Protein AF-A0AAV4GQE8-F1 (afdb_monomer)

Structure (mmCIF, N/CA/C/O backbone):
data_AF-A0AAV4GQE8-F1
#
_entry.id   AF-A0AAV4GQE8-F1
#
loop_
_atom_site.group_PDB
_atom_site.id
_atom_site.type_symbol
_atom_site.label_atom_id
_atom_site.label_alt_id
_atom_site.label_comp_id
_atom_site.label_asym_id
_atom_site.label_entity_id
_atom_site.label_seq_id
_atom_site.pdbx_PDB_ins_code
_atom_site.Cartn_x
_atom_site.Cartn_y
_atom_site.Cartn_z
_atom_site.occupancy
_atom_site.B_iso_or_equiv
_atom_site.auth_seq_id
_atom_site.auth_comp_id
_atom_site.auth_asym_id
_atom_site.auth_atom_id
_atom_site.pdbx_PDB_model_num
ATOM 1 N N . MET A 1 1 ? 14.288 19.295 -1.604 1.00 47.16 1 MET A N 1
ATOM 2 C CA . MET A 1 1 ? 15.468 18.749 -2.310 1.00 47.16 1 MET A CA 1
ATOM 3 C C . MET A 1 1 ? 15.728 17.286 -1.922 1.00 47.16 1 MET A C 1
ATOM 5 O O . MET A 1 1 ? 15.965 16.492 -2.812 1.00 47.16 1 MET A O 1
ATOM 9 N N . GLU A 1 2 ? 15.527 16.888 -0.658 1.00 53.16 2 GLU A N 1
ATOM 10 C CA . GLU A 1 2 ? 15.867 15.548 -0.114 1.00 53.16 2 GLU A CA 1
ATOM 11 C C . GLU A 1 2 ? 15.166 14.315 -0.734 1.00 53.16 2 GLU A C 1
ATOM 13 O O . GLU A 1 2 ? 15.747 13.235 -0.787 1.00 53.16 2 GLU A O 1
ATOM 18 N N . ILE A 1 3 ? 13.929 14.429 -1.234 1.00 54.19 3 ILE A N 1
ATOM 19 C CA . ILE A 1 3 ? 13.149 13.255 -1.698 1.00 54.19 3 ILE A CA 1
ATOM 20 C C . ILE A 1 3 ? 13.718 12.652 -3.000 1.00 54.19 3 ILE A C 1
ATOM 22 O O . ILE A 1 3 ? 13.512 11.471 -3.295 1.00 54.19 3 ILE A O 1
ATOM 26 N N . SER A 1 4 ? 14.419 13.459 -3.803 1.00 58.56 4 SER A N 1
ATOM 27 C CA . SER A 1 4 ? 15.038 13.002 -5.054 1.00 58.56 4 SER A CA 1
ATOM 28 C C . SER A 1 4 ? 16.247 12.099 -4.785 1.00 58.56 4 SER A C 1
ATOM 30 O O . SER A 1 4 ? 16.435 11.092 -5.469 1.00 58.56 4 SER A O 1
ATOM 32 N N . ASP A 1 5 ? 17.013 12.414 -3.743 1.00 67.19 5 ASP A N 1
ATOM 33 C CA . ASP A 1 5 ? 18.246 11.705 -3.390 1.00 67.19 5 ASP A CA 1
ATOM 34 C C . ASP A 1 5 ? 17.953 10.350 -2.737 1.00 67.19 5 ASP A C 1
ATOM 36 O O . ASP A 1 5 ? 18.642 9.360 -2.978 1.00 67.19 5 ASP A O 1
ATOM 40 N N . GLU A 1 6 ? 16.864 10.255 -1.971 1.00 72.00 6 GLU A N 1
ATOM 41 C CA . GLU A 1 6 ? 16.432 8.983 -1.389 1.00 72.00 6 GLU A CA 1
ATOM 42 C C . GLU A 1 6 ? 15.987 7.986 -2.471 1.00 72.00 6 GLU A C 1
ATOM 44 O O . GLU A 1 6 ? 16.359 6.811 -2.444 1.00 72.00 6 GLU A O 1
ATOM 49 N N . LYS A 1 7 ? 15.229 8.446 -3.475 1.00 72.12 7 LYS A N 1
ATOM 50 C CA . LYS A 1 7 ? 14.769 7.578 -4.570 1.00 72.12 7 LYS A CA 1
ATOM 51 C C . LYS A 1 7 ? 15.927 7.068 -5.415 1.00 72.12 7 LYS A C 1
ATOM 53 O O . LYS A 1 7 ? 15.969 5.878 -5.718 1.00 72.12 7 LYS A O 1
ATOM 58 N N . THR A 1 8 ? 16.859 7.941 -5.784 1.00 78.88 8 THR A N 1
ATOM 59 C CA . THR A 1 8 ? 18.028 7.545 -6.580 1.00 78.88 8 THR A CA 1
ATOM 60 C C . THR A 1 8 ? 18.887 6.536 -5.822 1.00 78.88 8 THR A C 1
ATOM 62 O O . THR A 1 8 ? 19.260 5.517 -6.399 1.00 78.88 8 THR A O 1
ATOM 65 N N . LYS A 1 9 ? 19.075 6.727 -4.510 1.00 84.38 9 LYS A N 1
ATOM 66 C CA . LYS A 1 9 ? 19.785 5.783 -3.635 1.00 84.38 9 LYS A CA 1
ATOM 67 C C . LYS A 1 9 ? 19.124 4.403 -3.557 1.00 84.38 9 LYS A C 1
ATOM 69 O O . LYS A 1 9 ? 19.809 3.383 -3.548 1.00 84.38 9 LYS A O 1
ATOM 74 N N . ILE A 1 10 ? 17.793 4.337 -3.514 1.00 83.44 10 ILE A N 1
ATOM 75 C CA . ILE A 1 10 ? 17.082 3.049 -3.503 1.00 83.44 10 ILE A CA 1
ATOM 76 C C . ILE A 1 10 ? 17.259 2.317 -4.844 1.00 83.44 10 ILE A C 1
ATOM 78 O O . ILE A 1 10 ? 17.486 1.103 -4.848 1.00 83.44 10 ILE A O 1
ATOM 82 N N . VAL A 1 11 ? 17.185 3.031 -5.978 1.00 85.88 11 VAL A N 1
ATOM 83 C CA . VAL A 1 11 ? 17.396 2.430 -7.309 1.00 85.88 11 VAL A CA 1
ATOM 84 C C . VAL A 1 11 ? 18.819 1.890 -7.444 1.00 85.88 11 VAL A C 1
ATOM 86 O O . VAL A 1 11 ? 18.992 0.757 -7.890 1.00 85.88 11 VAL A O 1
ATOM 89 N N . THR A 1 12 ? 19.835 2.661 -7.046 1.00 86.06 12 THR A N 1
ATOM 90 C CA . THR A 1 12 ? 21.239 2.242 -7.172 1.00 86.06 12 THR A CA 1
ATOM 91 C C . THR A 1 12 ? 21.549 1.029 -6.302 1.00 86.06 12 THR A C 1
ATOM 93 O O . THR A 1 12 ? 22.112 0.059 -6.807 1.00 86.06 12 THR A O 1
ATOM 96 N N . ASN A 1 13 ? 21.097 1.020 -5.045 1.00 87.06 13 ASN A N 1
ATOM 97 C CA . ASN A 1 13 ? 21.258 -0.130 -4.151 1.00 87.06 13 ASN A CA 1
ATOM 98 C C . ASN A 1 13 ? 20.586 -1.392 -4.711 1.00 87.06 13 ASN A C 1
ATOM 100 O O . ASN A 1 13 ? 21.156 -2.482 -4.666 1.00 87.06 13 ASN A O 1
ATOM 104 N N . SER A 1 14 ? 19.383 -1.245 -5.271 1.00 84.62 14 SER A N 1
ATOM 105 C CA . SER A 1 14 ? 18.658 -2.366 -5.878 1.00 84.62 14 SER A CA 1
ATOM 106 C C . SER A 1 14 ? 19.386 -2.894 -7.115 1.00 84.62 14 SER A C 1
ATOM 108 O O . SER A 1 14 ? 19.504 -4.106 -7.286 1.00 84.62 14 SER A O 1
ATOM 110 N N . LYS A 1 15 ? 19.916 -2.000 -7.963 1.00 87.19 15 LYS A N 1
ATOM 111 C CA . LYS A 1 15 ? 20.684 -2.377 -9.156 1.00 87.19 15 LYS A CA 1
ATOM 112 C C . LYS A 1 15 ? 21.965 -3.122 -8.785 1.00 87.19 15 LYS A C 1
ATOM 114 O O . LYS A 1 15 ? 22.280 -4.116 -9.429 1.00 87.19 15 LYS A O 1
ATOM 119 N N . GLU A 1 16 ? 22.667 -2.685 -7.743 1.00 88.38 16 GLU A N 1
ATOM 120 C CA . GLU A 1 16 ? 23.876 -3.363 -7.270 1.00 88.38 16 GLU A CA 1
ATOM 121 C C . GLU A 1 16 ? 23.564 -4.758 -6.716 1.00 88.38 16 GLU A C 1
ATOM 123 O O . GLU A 1 16 ? 24.191 -5.735 -7.110 1.00 88.38 16 GLU A O 1
ATOM 128 N N . SER A 1 17 ? 22.520 -4.882 -5.892 1.00 89.50 17 SER A N 1
ATOM 129 C CA . SER A 1 17 ? 22.080 -6.179 -5.368 1.00 89.50 17 SER A CA 1
ATOM 130 C C . SER A 1 17 ? 21.651 -7.147 -6.478 1.00 89.50 17 SER A C 1
ATOM 132 O O . SER A 1 17 ? 21.956 -8.334 -6.413 1.00 89.50 17 SER A O 1
ATOM 134 N N . SER A 1 18 ? 20.997 -6.638 -7.523 1.00 86.94 18 SER A N 1
ATOM 135 C CA . SER A 1 18 ? 20.532 -7.415 -8.675 1.00 86.94 18 SER A CA 1
ATOM 136 C C . SER A 1 18 ? 21.670 -8.087 -9.455 1.00 86.94 18 SER A C 1
ATOM 138 O O . SER A 1 18 ? 21.501 -9.207 -9.943 1.00 86.94 18 SER A O 1
ATOM 140 N N . LYS A 1 19 ? 22.852 -7.457 -9.528 1.00 90.00 19 LYS A N 1
ATOM 141 C CA . LYS A 1 19 ? 24.026 -8.024 -10.217 1.00 90.00 19 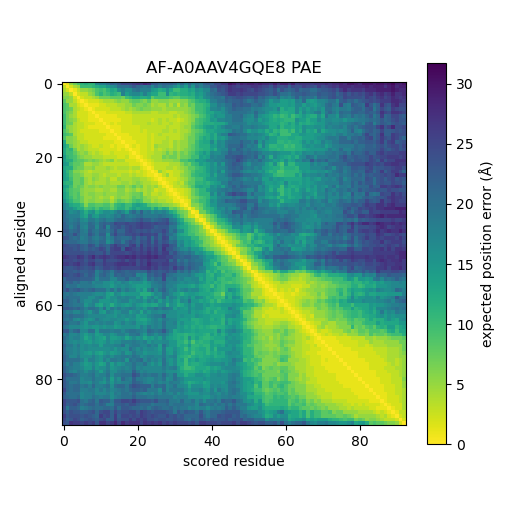LYS A CA 1
ATOM 142 C C . LYS A 1 19 ? 24.477 -9.347 -9.604 1.00 90.00 19 LYS A C 1
ATOM 144 O O . LYS A 1 19 ? 24.860 -10.248 -10.345 1.00 90.00 19 LYS A O 1
ATOM 149 N N . ASN A 1 20 ? 24.347 -9.499 -8.283 1.00 92.56 20 ASN A N 1
ATOM 150 C CA . ASN A 1 20 ? 24.673 -10.746 -7.579 1.00 92.56 20 ASN A CA 1
ATOM 151 C C . ASN A 1 20 ? 23.808 -11.928 -8.039 1.00 92.56 20 ASN A C 1
ATOM 153 O O . ASN A 1 20 ? 24.177 -13.080 -7.839 1.00 92.56 20 ASN A O 1
ATOM 157 N N . PHE A 1 21 ? 22.668 -11.640 -8.667 1.00 91.25 21 PHE A N 1
ATOM 158 C CA . PHE A 1 21 ? 21.732 -12.625 -9.193 1.00 91.25 21 PHE A CA 1
ATOM 159 C C . PHE A 1 21 ? 21.718 -12.672 -10.727 1.00 91.25 21 PHE A C 1
ATOM 161 O O . PHE A 1 21 ? 20.794 -13.241 -11.301 1.00 91.25 21 PHE A O 1
ATOM 168 N N . CYS A 1 22 ? 22.709 -12.071 -11.402 1.00 86.88 22 CYS A N 1
ATOM 169 C CA . CYS A 1 22 ? 22.763 -11.978 -12.868 1.00 86.88 22 CYS A CA 1
ATOM 170 C C . CYS A 1 22 ? 21.507 -11.314 -13.479 1.00 86.88 22 CYS A C 1
ATOM 172 O O . CYS A 1 22 ? 21.073 -11.641 -14.580 1.00 86.88 22 CYS A O 1
ATOM 174 N N . MET A 1 23 ? 20.898 -10.380 -12.745 1.00 88.69 23 MET A N 1
ATOM 175 C CA . MET A 1 23 ? 19.727 -9.626 -13.184 1.00 88.69 23 MET A CA 1
ATOM 176 C C . MET A 1 23 ? 20.101 -8.161 -13.414 1.00 88.69 23 MET A C 1
ATOM 178 O O . MET A 1 23 ? 20.882 -7.586 -12.648 1.00 88.69 23 MET A O 1
ATOM 182 N N . GLU A 1 24 ? 19.482 -7.520 -14.406 1.00 86.69 24 GLU A N 1
ATOM 183 C CA . GLU A 1 24 ? 19.679 -6.098 -14.685 1.00 86.69 24 GLU A CA 1
ATOM 184 C C . GLU A 1 24 ? 18.406 -5.277 -14.444 1.00 86.69 24 GLU A C 1
ATOM 186 O O . GLU 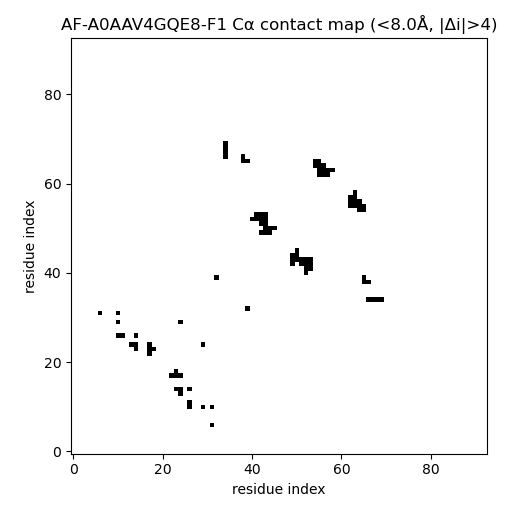A 1 24 ? 17.324 -5.593 -14.937 1.00 86.69 24 GLU A O 1
ATOM 191 N N . ILE A 1 25 ? 18.553 -4.180 -13.696 1.00 85.06 25 ILE A N 1
ATOM 192 C CA . ILE A 1 25 ? 17.488 -3.206 -13.451 1.00 85.06 25 ILE A CA 1
ATOM 193 C C . ILE A 1 25 ? 17.744 -1.961 -14.304 1.00 85.06 25 ILE A C 1
ATOM 195 O O . ILE A 1 25 ? 18.758 -1.268 -14.151 1.00 85.06 25 ILE A O 1
ATOM 199 N N . SER A 1 26 ? 16.785 -1.643 -15.175 1.00 83.38 26 SER A N 1
ATOM 200 C CA . SER A 1 26 ? 16.753 -0.371 -15.898 1.00 83.38 26 SER A CA 1
ATOM 201 C C . SER A 1 26 ? 16.273 0.739 -14.962 1.00 83.38 26 SER A C 1
ATOM 203 O O . SER A 1 26 ? 15.103 0.786 -14.571 1.00 83.38 26 SER A O 1
ATOM 205 N N . ALA A 1 27 ? 17.184 1.639 -14.591 1.00 79.12 27 ALA A N 1
ATOM 206 C CA . ALA A 1 27 ? 16.880 2.771 -13.717 1.00 79.12 27 ALA A CA 1
ATOM 207 C C . ALA A 1 27 ? 15.842 3.719 -14.345 1.00 79.12 27 ALA A C 1
ATOM 209 O O . ALA A 1 27 ? 14.977 4.230 -13.641 1.00 79.12 27 ALA A O 1
ATOM 210 N N . GLU A 1 28 ? 15.883 3.883 -15.668 1.00 76.19 28 GLU A N 1
ATOM 211 C CA . GLU A 1 28 ? 14.989 4.752 -16.446 1.00 76.19 28 GLU A CA 1
ATOM 212 C C . GLU A 1 28 ? 13.526 4.296 -16.376 1.00 76.19 28 GLU A C 1
ATOM 214 O O . GLU A 1 28 ? 12.610 5.111 -16.270 1.00 76.19 28 GLU A O 1
ATOM 219 N N . ASN A 1 29 ? 13.308 2.980 -16.358 1.00 74.19 29 ASN A N 1
ATOM 220 C CA . ASN A 1 29 ? 11.975 2.381 -16.318 1.00 74.19 29 ASN A CA 1
ATOM 221 C C . ASN A 1 29 ? 11.494 2.070 -14.890 1.00 74.19 29 ASN A C 1
ATOM 223 O O . ASN A 1 29 ? 10.337 1.690 -14.684 1.00 74.19 29 ASN A O 1
ATOM 227 N N . THR A 1 30 ? 12.354 2.240 -13.882 1.00 77.88 30 THR A N 1
ATOM 228 C CA . THR A 1 30 ? 12.041 1.899 -12.490 1.00 77.88 30 THR A CA 1
ATOM 229 C C . THR A 1 30 ? 11.265 3.026 -11.813 1.00 77.88 30 THR A C 1
ATOM 231 O O . THR A 1 30 ? 11.791 4.097 -11.519 1.00 77.88 30 THR A O 1
ATOM 234 N N . ASN A 1 31 ? 9.988 2.779 -11.505 1.00 76.62 31 ASN A N 1
ATOM 235 C CA . ASN A 1 31 ? 9.151 3.734 -10.780 1.00 76.62 31 ASN A CA 1
ATOM 236 C C . ASN A 1 31 ? 9.057 3.376 -9.291 1.00 76.62 31 ASN A C 1
ATOM 238 O O . ASN A 1 31 ? 8.305 2.479 -8.905 1.00 76.62 31 ASN A O 1
ATOM 242 N N . ILE A 1 32 ? 9.779 4.113 -8.445 1.00 71.75 32 ILE A N 1
ATOM 243 C CA . ILE A 1 32 ? 9.674 3.958 -6.992 1.00 71.75 32 ILE A CA 1
ATOM 244 C C . ILE A 1 32 ? 8.449 4.713 -6.472 1.00 71.75 32 ILE A C 1
ATOM 246 O O . ILE A 1 32 ? 8.402 5.949 -6.450 1.00 71.75 32 ILE A O 1
ATOM 250 N N . LYS A 1 33 ? 7.478 3.948 -5.968 1.00 69.81 33 LYS A N 1
ATOM 251 C CA . LYS A 1 33 ? 6.344 4.459 -5.193 1.00 69.81 33 LYS A CA 1
ATOM 252 C C . LYS A 1 33 ? 6.622 4.277 -3.705 1.00 69.81 33 LYS A C 1
ATOM 254 O O . LYS A 1 33 ? 6.241 3.274 -3.112 1.00 69.81 33 LYS A O 1
ATOM 259 N N . THR A 1 34 ? 7.287 5.257 -3.100 1.00 61.88 34 THR A N 1
ATOM 260 C CA . THR A 1 34 ? 7.328 5.379 -1.640 1.00 61.88 34 THR A CA 1
ATOM 261 C C . THR A 1 34 ? 5.999 5.921 -1.125 1.00 61.88 34 THR A C 1
ATOM 263 O O . THR A 1 34 ? 5.259 6.597 -1.843 1.00 61.88 34 THR A O 1
ATOM 266 N N . ASN A 1 35 ? 5.696 5.652 0.145 1.00 55.47 35 ASN A N 1
ATOM 267 C CA . ASN A 1 35 ? 4.504 6.149 0.829 1.00 55.47 35 ASN A CA 1
ATOM 268 C C . ASN A 1 35 ? 4.650 7.643 1.202 1.00 55.47 35 ASN A C 1
ATOM 270 O O . ASN A 1 35 ? 4.350 8.050 2.320 1.00 55.47 35 ASN A O 1
ATOM 274 N N . SER A 1 36 ? 5.157 8.457 0.273 1.00 52.75 36 SER A N 1
ATOM 275 C CA . SER A 1 36 ? 5.256 9.910 0.413 1.00 52.75 36 SER A CA 1
ATOM 276 C C . SER A 1 36 ? 3.854 10.520 0.556 1.00 52.75 36 SER A C 1
ATOM 278 O O . SER A 1 36 ? 2.859 9.965 0.079 1.00 52.75 36 SER A O 1
ATOM 280 N N . LYS A 1 37 ? 3.743 11.663 1.244 1.00 51.97 37 LYS A N 1
ATOM 281 C CA . LYS A 1 37 ? 2.488 12.437 1.321 1.00 51.97 37 LYS A CA 1
ATOM 282 C C . LYS A 1 37 ? 2.051 12.966 -0.053 1.00 51.97 37 LYS A C 1
ATOM 284 O O . LYS A 1 37 ? 0.876 13.273 -0.231 1.00 51.97 37 LYS A O 1
ATOM 289 N N . GLU A 1 38 ? 2.952 13.012 -1.031 1.00 54.94 38 GLU A N 1
ATOM 290 C CA . GLU A 1 38 ? 2.675 13.544 -2.361 1.00 54.94 38 GLU A CA 1
ATOM 291 C C . GLU A 1 38 ? 2.274 12.440 -3.347 1.00 54.94 38 GLU A C 1
ATOM 293 O O . GLU A 1 38 ? 3.050 11.548 -3.696 1.00 54.94 38 GLU A O 1
ATOM 298 N N . SER A 1 39 ? 1.025 12.501 -3.819 1.00 52.16 39 SER A N 1
ATOM 299 C CA . SER A 1 39 ? 0.502 11.568 -4.816 1.00 52.16 39 SER A CA 1
ATOM 300 C C . SER A 1 39 ? 1.201 11.780 -6.162 1.00 52.16 39 SER A C 1
ATOM 302 O O . SER A 1 39 ? 1.068 12.854 -6.754 1.00 52.16 39 SER A O 1
ATOM 304 N N . SER A 1 40 ? 1.884 10.758 -6.681 1.00 51.97 40 SER A N 1
ATOM 305 C CA . SER A 1 40 ? 2.427 10.774 -8.043 1.00 51.97 40 SER A CA 1
ATOM 306 C C . SER A 1 40 ? 1.290 10.939 -9.062 1.00 51.97 40 SER A C 1
ATOM 308 O O . SER A 1 40 ? 0.377 10.116 -9.147 1.00 51.97 40 SER A O 1
ATOM 310 N N . LYS A 1 41 ? 1.316 12.052 -9.804 1.00 53.56 41 LYS A N 1
ATOM 311 C CA . LYS A 1 41 ? 0.316 12.427 -10.812 1.00 53.56 41 LYS A CA 1
ATOM 312 C C . LYS A 1 41 ? 0.706 11.775 -12.142 1.00 53.56 41 LYS A C 1
ATOM 314 O O . LYS A 1 41 ? 1.612 12.255 -12.809 1.00 53.56 41 LYS A O 1
ATOM 319 N N . LYS A 1 42 ? 0.071 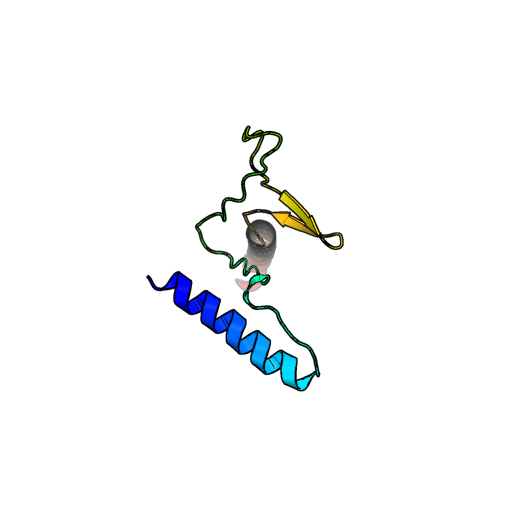10.660 -12.510 1.00 57.34 42 LYS A N 1
ATOM 320 C CA . LYS A 1 42 ? 0.116 10.162 -13.893 1.00 57.34 42 LYS A CA 1
ATOM 321 C C . LYS A 1 42 ? -1.212 10.499 -14.565 1.00 57.34 42 LYS A C 1
ATOM 323 O O . LYS A 1 42 ? -2.257 10.045 -14.106 1.00 57.34 42 LYS A O 1
ATOM 328 N N . GLU A 1 43 ? -1.152 11.329 -15.599 1.00 51.34 43 GLU A N 1
ATOM 329 C CA . GLU A 1 43 ? -2.283 11.669 -16.467 1.00 51.34 43 GLU A CA 1
ATOM 330 C C . GLU A 1 43 ? -2.425 10.599 -17.553 1.00 51.34 43 GLU A C 1
ATOM 332 O O . GLU A 1 43 ? -1.431 10.225 -18.179 1.00 51.34 43 GLU A O 1
ATOM 337 N N . ILE A 1 44 ? -3.645 10.105 -17.785 1.00 53.09 44 ILE A N 1
ATOM 338 C CA . ILE A 1 44 ? -3.959 9.353 -19.004 1.00 53.09 44 ILE A CA 1
ATOM 339 C C . ILE A 1 44 ? -4.361 10.375 -20.065 1.00 53.09 44 ILE A C 1
ATOM 341 O O . ILE A 1 44 ? -5.310 11.133 -19.865 1.00 53.09 44 ILE A O 1
ATOM 345 N N . LYS A 1 45 ? -3.644 10.383 -21.192 1.00 44.84 45 LYS A N 1
ATOM 346 C CA . LYS A 1 45 ? -3.978 11.197 -22.363 1.00 44.84 45 LYS A CA 1
ATOM 347 C C . LYS A 1 45 ? -4.526 10.284 -23.455 1.00 44.84 45 LYS A C 1
ATOM 349 O O . LYS A 1 45 ? -3.830 9.366 -23.880 1.00 44.84 45 LYS A O 1
ATOM 354 N N . LEU A 1 46 ? -5.747 10.551 -23.907 1.00 48.25 46 LEU A N 1
ATOM 355 C CA . LEU A 1 46 ? -6.323 9.971 -25.121 1.00 48.25 46 LEU A CA 1
ATOM 356 C C . LEU A 1 46 ? -6.600 11.142 -26.069 1.00 48.25 46 LEU A C 1
ATOM 358 O O . LEU A 1 46 ? -7.270 12.088 -25.666 1.00 48.25 46 LEU A O 1
ATOM 362 N N . ASN A 1 47 ? -6.033 11.128 -27.280 1.00 55.47 47 ASN A N 1
ATOM 363 C CA . ASN A 1 47 ? -6.202 12.191 -28.284 1.00 55.47 47 ASN A CA 1
ATOM 364 C C . ASN A 1 47 ? -6.097 13.624 -27.719 1.00 55.47 47 ASN A C 1
ATOM 366 O O . ASN A 1 47 ? -6.966 14.458 -27.940 1.00 55.47 47 ASN A O 1
ATOM 370 N N . VAL A 1 48 ? -5.014 13.913 -26.984 1.00 60.41 48 VAL A N 1
ATOM 371 C CA . VAL A 1 48 ? -4.675 15.260 -26.464 1.00 60.41 48 VAL A CA 1
ATOM 372 C C . VAL A 1 48 ? -5.577 15.760 -25.315 1.00 60.41 48 VAL A C 1
ATOM 374 O O . VAL A 1 48 ? -5.238 16.755 -24.676 1.00 60.41 48 VAL A O 1
ATOM 377 N N . GLN A 1 49 ? -6.636 15.037 -24.936 1.00 52.81 49 GLN A N 1
ATOM 378 C CA . GLN A 1 49 ? -7.523 15.421 -23.833 1.00 52.81 49 GLN A CA 1
ATOM 379 C C . GLN A 1 49 ? -7.259 14.580 -22.570 1.00 52.81 49 GLN A C 1
ATOM 381 O O . GLN A 1 49 ? -7.201 13.347 -22.607 1.00 52.81 49 GLN A O 1
ATOM 386 N N . VAL A 1 50 ? -7.059 15.256 -21.432 1.00 57.06 50 VAL A N 1
ATOM 387 C CA . VAL A 1 50 ? -6.913 14.616 -20.114 1.00 57.06 50 VAL A CA 1
ATOM 388 C C . VAL A 1 50 ? -8.304 14.217 -19.636 1.00 57.06 50 VAL A C 1
ATOM 390 O O . VAL A 1 50 ? -9.085 15.070 -19.225 1.00 57.06 50 VAL A O 1
ATOM 393 N N . HIS A 1 51 ? -8.622 12.927 -19.735 1.00 60.81 51 HIS A N 1
ATOM 394 C CA . HIS A 1 51 ? -9.983 12.447 -19.493 1.00 60.81 51 HIS A CA 1
ATOM 395 C C . HIS A 1 51 ? -10.249 12.087 -18.027 1.00 60.81 51 HIS A C 1
ATOM 397 O O . HIS A 1 51 ? -11.339 12.359 -17.534 1.00 60.81 51 HIS A O 1
ATOM 403 N N . GLU A 1 52 ? -9.271 11.511 -17.313 1.00 62.72 52 GLU A N 1
ATOM 404 C CA . GLU A 1 52 ? -9.438 11.165 -15.898 1.00 62.72 52 GLU A CA 1
ATOM 405 C C . GLU A 1 52 ? -8.111 10.814 -15.202 1.00 62.72 52 GLU A C 1
ATOM 407 O O . GLU A 1 52 ? -7.146 10.351 -15.821 1.00 62.72 52 GLU A O 1
ATOM 412 N N . LYS A 1 53 ? -8.054 11.017 -13.880 1.00 66.62 53 LYS A N 1
ATOM 413 C CA . LYS A 1 53 ? -6.889 10.679 -13.052 1.00 66.62 53 LYS A CA 1
ATOM 414 C C . LYS A 1 53 ? -7.006 9.249 -12.528 1.00 66.62 53 LYS A C 1
ATOM 416 O O . LYS A 1 53 ? -7.902 8.941 -11.746 1.00 66.62 53 LYS A O 1
ATOM 421 N N . VAL A 1 54 ? -6.028 8.398 -12.843 1.00 69.69 54 VAL A N 1
ATOM 422 C CA . VAL A 1 54 ? -5.975 7.035 -12.286 1.00 69.69 54 VAL A CA 1
ATOM 423 C C . VAL A 1 54 ? -5.639 7.087 -10.803 1.00 69.69 54 VAL A C 1
ATOM 425 O O . VAL A 1 54 ? -4.525 7.431 -10.405 1.00 69.69 54 VAL A O 1
ATOM 428 N N . THR A 1 55 ? -6.599 6.703 -9.970 1.00 73.12 55 THR A N 1
ATOM 429 C CA . THR A 1 55 ? -6.425 6.638 -8.512 1.00 73.12 55 THR A CA 1
ATOM 430 C C . THR A 1 55 ? -6.067 5.234 -8.020 1.00 73.12 55 THR A C 1
ATOM 432 O O . THR A 1 55 ? -5.432 5.097 -6.968 1.00 73.12 55 THR A O 1
ATOM 435 N N . LYS A 1 56 ? -6.440 4.193 -8.779 1.00 77.50 56 LYS A N 1
ATOM 436 C CA . LYS A 1 56 ? -6.231 2.773 -8.464 1.00 77.50 56 LYS A CA 1
ATOM 437 C C . LYS A 1 56 ? -5.953 1.981 -9.745 1.00 77.50 56 LYS A C 1
ATOM 439 O O . LYS A 1 56 ? -6.591 2.233 -10.759 1.00 77.50 56 LYS A O 1
ATOM 444 N N . PHE A 1 57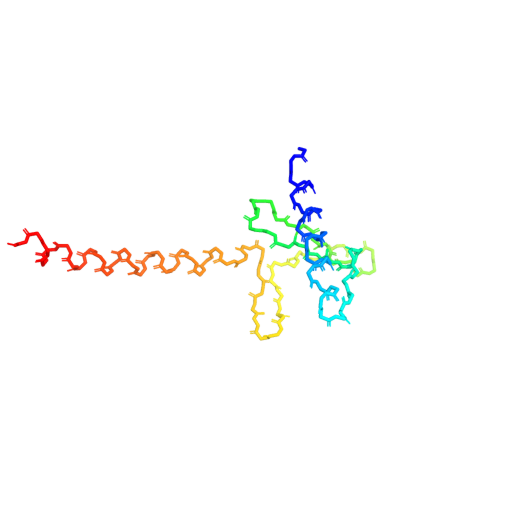 ? -5.041 1.013 -9.699 1.00 80.38 57 PHE A N 1
ATOM 445 C CA . PHE A 1 57 ? -4.800 0.074 -10.802 1.00 80.38 57 PHE A CA 1
ATOM 446 C C . PHE A 1 57 ? -4.531 -1.336 -10.271 1.00 80.38 57 PHE A C 1
ATOM 448 O O . PHE A 1 57 ? -4.009 -1.501 -9.167 1.00 80.38 57 PHE A O 1
ATOM 455 N N . LYS A 1 58 ? -4.911 -2.358 -11.043 1.00 81.25 58 LYS A N 1
ATOM 456 C CA . LYS A 1 58 ? -4.678 -3.765 -10.698 1.00 81.25 58 LYS A CA 1
ATOM 457 C C . LYS A 1 58 ? -3.312 -4.201 -11.227 1.00 81.25 58 LYS A C 1
ATOM 459 O O . LYS A 1 58 ? -3.020 -4.013 -12.402 1.00 81.25 58 LYS A O 1
ATOM 464 N N . TYR A 1 59 ? -2.494 -4.795 -10.370 1.00 78.69 59 TYR A N 1
ATOM 465 C CA . TYR A 1 59 ? -1.186 -5.340 -10.717 1.00 78.69 59 TYR A CA 1
ATOM 466 C C . TYR A 1 59 ? -0.974 -6.657 -9.974 1.00 78.69 59 TYR A C 1
ATOM 468 O O . TYR A 1 59 ? -1.045 -6.682 -8.745 1.00 78.69 59 TYR A O 1
ATOM 476 N N . LEU A 1 60 ? -0.764 -7.747 -10.722 1.00 83.81 60 LEU A N 1
ATOM 477 C CA . LEU A 1 60 ? -0.538 -9.097 -10.182 1.00 83.81 60 LEU A CA 1
ATOM 478 C C . LEU A 1 60 ? -1.561 -9.490 -9.095 1.00 83.81 60 LEU A C 1
ATOM 480 O O . LEU A 1 60 ? -1.214 -9.911 -7.997 1.00 83.81 60 LEU A O 1
ATOM 484 N N . GLY A 1 61 ? -2.849 -9.261 -9.370 1.00 78.38 61 GLY A N 1
ATOM 485 C CA . GLY A 1 61 ? -3.942 -9.566 -8.435 1.00 78.38 61 GLY A CA 1
ATOM 486 C C . GLY A 1 61 ? -4.132 -8.562 -7.289 1.00 78.38 61 GLY A C 1
ATOM 487 O O . GLY A 1 61 ? -5.166 -8.597 -6.629 1.00 78.38 61 GLY A O 1
ATOM 488 N N . SER A 1 62 ? -3.209 -7.621 -7.092 1.00 75.06 62 SER A N 1
ATOM 489 C CA . SER A 1 62 ? -3.299 -6.584 -6.060 1.00 75.06 62 SER A CA 1
ATOM 490 C C . SER A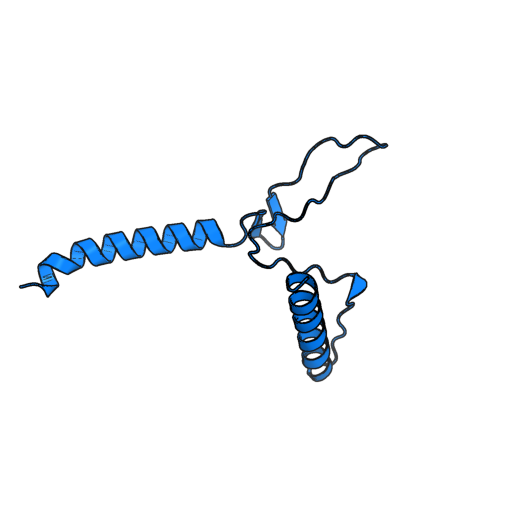 1 62 ? -3.825 -5.262 -6.619 1.00 75.06 62 SER A C 1
ATOM 492 O O . SER A 1 62 ? -3.510 -4.883 -7.745 1.00 75.06 62 SER A O 1
ATOM 494 N N . ILE A 1 63 ? -4.607 -4.526 -5.824 1.00 82.50 63 ILE A N 1
ATOM 495 C CA . ILE A 1 63 ? -5.028 -3.160 -6.163 1.00 82.50 63 ILE A CA 1
ATOM 496 C C . ILE A 1 63 ? -4.000 -2.188 -5.588 1.00 82.50 63 ILE A C 1
ATOM 498 O O . ILE A 1 63 ? -3.894 -2.022 -4.373 1.00 82.50 63 ILE A O 1
ATOM 502 N N . ILE A 1 64 ? -3.257 -1.522 -6.464 1.00 80.38 64 ILE A N 1
ATOM 503 C CA . ILE A 1 64 ? -2.318 -0.470 -6.092 1.00 80.38 64 ILE A CA 1
ATOM 504 C C . ILE A 1 64 ? -3.054 0.866 -6.178 1.00 80.38 64 ILE A C 1
ATOM 506 O O . ILE A 1 64 ? -3.509 1.275 -7.245 1.00 80.38 64 ILE A O 1
ATOM 510 N N . SER A 1 65 ? -3.167 1.553 -5.043 1.00 83.38 65 SER A N 1
ATOM 511 C CA . SER A 1 65 ? -3.756 2.893 -4.950 1.00 83.38 65 SER A CA 1
ATOM 512 C C . SER A 1 65 ? -2.690 3.954 -4.689 1.00 83.38 65 SER A C 1
ATOM 514 O O . SER A 1 65 ? -1.575 3.643 -4.265 1.00 83.38 65 SER A O 1
ATOM 516 N N . ASN A 1 66 ? -3.039 5.224 -4.889 1.00 75.38 66 ASN A N 1
ATOM 517 C CA . ASN A 1 66 ? -2.202 6.359 -4.483 1.00 75.38 66 ASN A CA 1
ATOM 518 C C . ASN A 1 66 ? -1.885 6.390 -2.974 1.00 75.38 66 ASN A C 1
ATOM 520 O O . ASN A 1 66 ? -0.881 6.972 -2.580 1.00 75.38 66 ASN A O 1
ATOM 524 N N . GLN A 1 67 ? -2.718 5.766 -2.141 1.00 74.75 67 GLN A N 1
ATOM 525 C CA . GLN A 1 67 ? -2.501 5.645 -0.698 1.00 74.75 67 GLN A CA 1
ATOM 526 C C . GLN A 1 67 ? -1.600 4.457 -0.330 1.00 74.75 67 GLN A C 1
ATOM 528 O O . GLN A 1 67 ? -1.317 4.245 0.850 1.00 74.75 67 GLN A O 1
ATOM 533 N N . GLY A 1 68 ? -1.164 3.662 -1.314 1.00 77.81 68 GLY A N 1
ATOM 534 C CA . GLY A 1 68 ? -0.305 2.504 -1.097 1.00 77.81 68 GLY A CA 1
ATOM 535 C C . GLY A 1 68 ? -0.885 1.546 -0.057 1.00 77.81 68 GLY A C 1
ATOM 536 O O . GLY A 1 68 ? -2.047 1.144 -0.132 1.00 77.81 68 GLY A O 1
ATOM 537 N N . SER A 1 69 ? -0.068 1.203 0.938 1.00 77.56 69 SER A N 1
ATOM 538 C CA . SER A 1 69 ? -0.431 0.316 2.046 1.00 77.56 69 SER A CA 1
ATOM 539 C C . SER A 1 69 ? -1.117 1.018 3.226 1.00 77.56 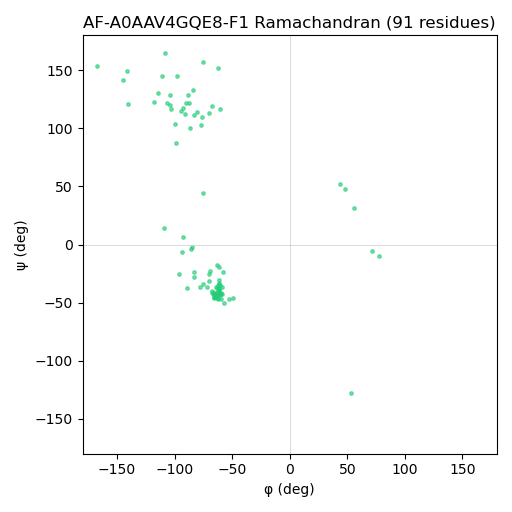69 SER A C 1
ATOM 541 O O . SER A 1 69 ? -1.538 0.327 4.156 1.00 77.56 69 SER A O 1
ATOM 543 N N . LYS A 1 70 ? -1.274 2.356 3.213 1.00 81.69 70 LYS A N 1
ATOM 544 C CA . LYS A 1 70 ? -1.828 3.122 4.352 1.00 81.69 70 LYS A CA 1
ATOM 545 C C . LYS A 1 70 ? -3.182 2.590 4.845 1.00 81.69 70 LYS A C 1
ATOM 547 O O . LYS A 1 70 ? -3.293 2.366 6.047 1.00 81.69 70 LYS A O 1
ATOM 552 N N . PRO A 1 71 ? -4.182 2.300 3.984 1.00 81.56 71 PRO A N 1
ATOM 553 C CA . PRO A 1 71 ? -5.486 1.828 4.459 1.00 81.56 71 PRO A CA 1
ATOM 554 C C . PRO A 1 71 ? -5.398 0.482 5.190 1.00 81.56 71 PRO A C 1
ATOM 556 O O . PRO A 1 71 ? -6.046 0.275 6.212 1.00 81.56 71 PRO A O 1
ATOM 559 N N . LYS A 1 72 ? -4.535 -0.419 4.703 1.00 82.56 72 LYS A N 1
ATOM 560 C CA . LYS A 1 72 ? -4.294 -1.727 5.324 1.00 82.56 72 LYS A CA 1
ATOM 561 C C . LYS A 1 72 ? -3.612 -1.583 6.685 1.00 82.56 72 LYS A C 1
ATOM 563 O O . LYS A 1 72 ? -3.963 -2.297 7.617 1.00 82.56 72 LYS A O 1
ATOM 568 N N . MET A 1 73 ? -2.658 -0.659 6.803 1.00 81.62 73 MET A N 1
ATOM 569 C CA . MET A 1 73 ? -1.982 -0.369 8.071 1.00 81.62 73 MET A CA 1
ATOM 570 C C . MET A 1 73 ? -2.947 0.232 9.095 1.00 81.62 73 MET A C 1
ATOM 572 O O . MET A 1 73 ? -2.993 -0.248 10.219 1.00 81.62 73 MET A O 1
ATOM 576 N N . LEU A 1 74 ? -3.770 1.207 8.696 1.00 88.12 74 LEU A N 1
ATOM 577 C CA . LEU A 1 74 ? -4.783 1.803 9.574 1.00 88.12 74 LEU A CA 1
ATOM 578 C C . LEU A 1 74 ? -5.806 0.770 10.056 1.00 88.12 74 LEU A C 1
ATOM 580 O O . LEU A 1 74 ? -6.132 0.738 11.238 1.00 88.12 74 LEU A O 1
ATOM 584 N N . SER A 1 75 ? -6.262 -0.114 9.165 1.00 90.50 75 SER A N 1
ATOM 585 C CA . SER A 1 75 ? -7.164 -1.209 9.533 1.00 90.50 75 SER A CA 1
ATOM 586 C C . SER A 1 75 ? -6.537 -2.148 10.568 1.00 90.50 75 SER A C 1
ATOM 588 O O . SER A 1 75 ? -7.189 -2.491 11.551 1.00 90.50 75 SER A O 1
ATOM 590 N N . ARG 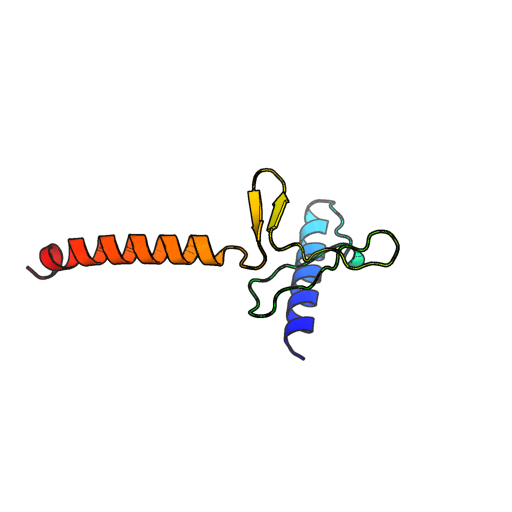A 1 76 ? -5.259 -2.513 10.395 1.00 92.19 76 ARG A N 1
ATOM 591 C CA . ARG A 1 76 ? -4.523 -3.335 11.369 1.00 92.19 76 ARG A CA 1
ATOM 592 C C . ARG A 1 76 ? -4.366 -2.630 12.710 1.00 92.19 76 ARG A C 1
ATOM 594 O O . ARG A 1 76 ? -4.627 -3.251 13.729 1.00 92.19 76 ARG A O 1
ATOM 601 N N . ILE A 1 77 ? -3.998 -1.348 12.706 1.00 94.12 77 ILE A N 1
ATOM 602 C CA . ILE A 1 77 ? -3.887 -0.546 13.931 1.00 94.12 77 ILE A CA 1
ATOM 603 C C . ILE A 1 77 ? -5.223 -0.554 14.670 1.00 94.12 77 ILE A C 1
ATOM 605 O O . ILE A 1 77 ? -5.252 -0.923 15.833 1.00 94.12 77 ILE A O 1
ATOM 609 N N . ALA A 1 78 ? -6.331 -0.256 13.988 1.00 95.00 78 ALA A N 1
ATOM 610 C CA . ALA A 1 78 ? -7.656 -0.256 14.603 1.00 95.00 78 ALA A CA 1
ATOM 611 C C . ALA A 1 78 ? -8.028 -1.621 15.211 1.00 95.00 78 ALA A C 1
ATOM 613 O O . ALA A 1 78 ? -8.534 -1.679 16.330 1.00 95.00 78 ALA A O 1
ATOM 614 N N . GLN A 1 79 ? -7.740 -2.723 14.508 1.00 96.19 79 GLN A N 1
ATOM 615 C CA . GLN A 1 79 ? -7.962 -4.078 15.024 1.00 96.19 79 GLN A CA 1
ATOM 616 C C . GLN A 1 79 ? -7.114 -4.365 16.267 1.00 96.19 79 GLN A C 1
ATOM 618 O O . GLN A 1 79 ? -7.636 -4.865 17.262 1.00 96.19 79 GLN A O 1
ATOM 623 N N . THR A 1 80 ? -5.824 -4.028 16.230 1.00 95.94 80 THR A N 1
ATOM 624 C CA . THR A 1 80 ? -4.913 -4.211 17.365 1.00 95.94 80 THR A CA 1
ATOM 625 C C . THR A 1 80 ? -5.328 -3.352 18.552 1.00 95.94 80 THR A C 1
ATOM 627 O O . THR A 1 80 ? -5.363 -3.859 19.668 1.00 95.94 80 THR A O 1
ATOM 630 N N . THR A 1 81 ? -5.705 -2.090 18.335 1.00 95.56 81 THR A N 1
ATOM 631 C CA . THR A 1 81 ? -6.208 -1.208 19.393 1.00 95.56 81 THR A CA 1
ATOM 632 C C . THR A 1 81 ? -7.464 -1.794 20.027 1.00 95.56 81 THR A C 1
ATOM 634 O O . THR A 1 81 ? -7.520 -1.915 21.244 1.00 95.56 81 THR A O 1
ATOM 637 N N . ALA A 1 82 ? -8.428 -2.252 19.223 1.00 95.88 82 ALA A N 1
ATOM 638 C CA . ALA A 1 82 ? -9.643 -2.877 19.739 1.00 95.88 82 ALA A CA 1
ATOM 639 C C . ALA A 1 82 ? -9.354 -4.155 20.549 1.00 95.88 82 ALA A C 1
ATOM 641 O O . ALA A 1 82 ? -9.983 -4.385 21.581 1.00 95.88 82 ALA A O 1
ATOM 642 N N . ALA A 1 83 ? -8.408 -4.986 20.103 1.00 95.56 83 ALA A N 1
ATOM 643 C CA . ALA A 1 83 ? -7.985 -6.173 20.842 1.00 95.56 83 ALA A CA 1
ATOM 644 C C . ALA A 1 83 ? -7.293 -5.806 22.165 1.00 95.56 83 ALA A C 1
ATOM 646 O O . ALA A 1 83 ? -7.613 -6.382 23.202 1.00 95.56 83 ALA A O 1
ATOM 647 N N . LEU A 1 84 ? -6.404 -4.811 22.148 1.00 94.19 84 LEU A N 1
ATOM 648 C CA . LEU A 1 84 ? -5.697 -4.339 23.337 1.00 94.19 84 LEU A CA 1
ATOM 649 C C . LEU A 1 84 ? -6.667 -3.772 24.379 1.00 94.19 84 LEU A C 1
ATOM 651 O O . LEU A 1 84 ? -6.570 -4.122 25.550 1.00 94.19 84 LEU A O 1
ATOM 655 N N . THR A 1 85 ? -7.652 -2.972 23.958 1.00 94.12 85 THR A N 1
ATOM 656 C CA . THR A 1 85 ? -8.688 -2.434 24.853 1.00 94.12 85 THR A CA 1
ATOM 657 C C . THR A 1 85 ? -9.480 -3.543 25.548 1.00 94.12 85 THR A C 1
ATOM 659 O O . THR A 1 85 ? -9.815 -3.403 26.720 1.00 94.12 85 THR A O 1
ATOM 662 N N . LYS A 1 86 ? -9.746 -4.665 24.865 1.00 93.25 86 LYS A N 1
ATOM 663 C CA . LYS A 1 86 ? -10.420 -5.828 25.470 1.00 93.25 86 LYS A CA 1
ATOM 664 C C . LYS A 1 86 ? -9.551 -6.566 26.490 1.00 93.25 86 LYS A C 1
ATOM 66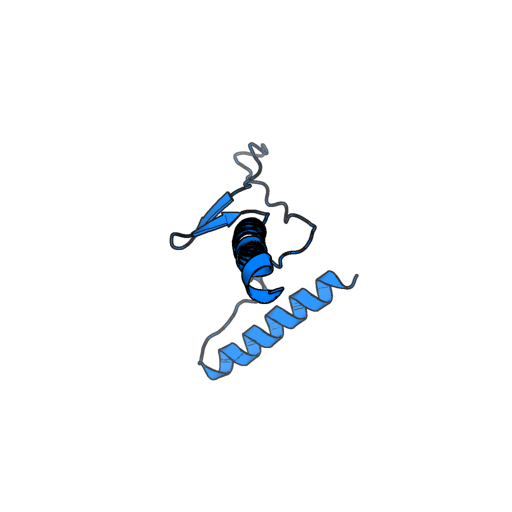6 O O . LYS A 1 86 ? -10.091 -7.134 27.431 1.00 93.25 86 LYS A O 1
ATOM 671 N N . LEU A 1 87 ? -8.232 -6.573 26.302 1.00 93.31 87 LEU A N 1
ATOM 672 C CA . LEU A 1 87 ? -7.278 -7.225 27.206 1.00 93.31 87 LEU A CA 1
ATOM 673 C C . LEU A 1 87 ? -6.915 -6.354 28.415 1.00 93.31 87 LEU A C 1
ATOM 675 O O . LEU A 1 87 ? -6.609 -6.884 29.477 1.00 93.31 87 LEU A O 1
ATOM 679 N N . GLN A 1 88 ? -6.983 -5.031 28.276 1.00 92.31 88 GLN A N 1
ATOM 680 C CA . GLN A 1 88 ? -6.668 -4.064 29.329 1.00 92.31 88 GLN A C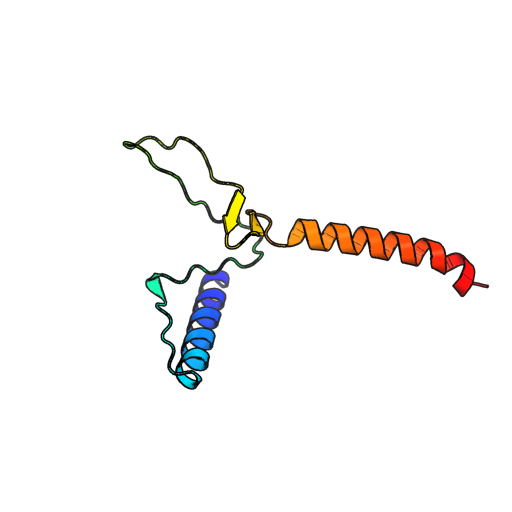A 1
ATOM 681 C C . GLN A 1 88 ? -7.355 -4.341 30.688 1.00 92.31 88 GLN A C 1
ATOM 683 O O . GLN A 1 88 ? -6.659 -4.310 31.699 1.00 92.31 88 GLN A O 1
ATOM 688 N N . PRO A 1 89 ? -8.667 -4.656 30.766 1.00 92.06 89 PRO A N 1
ATOM 689 C CA . PRO A 1 89 ? -9.306 -4.994 32.043 1.00 92.06 89 PRO A CA 1
ATOM 690 C C . PRO A 1 89 ? -8.846 -6.335 32.636 1.00 92.06 89 PRO A C 1
ATOM 692 O O . PRO A 1 89 ? -8.962 -6.523 33.839 1.00 92.06 89 PRO A O 1
ATOM 695 N N . ILE A 1 90 ? -8.333 -7.263 31.822 1.00 91.94 90 ILE A N 1
ATOM 696 C CA . ILE A 1 90 ? -7.795 -8.550 32.298 1.00 91.94 90 ILE A CA 1
ATOM 697 C C . ILE A 1 90 ? -6.396 -8.351 32.886 1.00 91.94 90 ILE A C 1
ATOM 699 O O . ILE A 1 90 ? -6.042 -9.004 33.856 1.00 91.94 90 ILE A O 1
ATOM 703 N N . TRP A 1 91 ? -5.604 -7.456 32.291 1.00 88.19 91 TRP A N 1
ATOM 704 C CA . TRP A 1 91 ? -4.208 -7.226 32.668 1.00 88.19 91 TRP A CA 1
ATOM 705 C C . TRP A 1 91 ? -4.038 -6.271 33.859 1.00 88.19 91 TRP A C 1
ATOM 707 O O . TRP A 1 91 ? -3.009 -6.300 34.524 1.00 88.19 91 TRP A O 1
ATOM 717 N N . ASN A 1 92 ? -5.029 -5.410 34.104 1.00 82.12 92 ASN A N 1
ATOM 718 C CA . ASN A 1 92 ? -5.025 -4.448 35.210 1.00 82.12 92 ASN A CA 1
ATOM 719 C C . ASN A 1 92 ? -5.705 -4.979 36.490 1.00 82.12 92 ASN A C 1
ATOM 721 O O . ASN A 1 92 ? -5.886 -4.204 37.429 1.00 82.12 92 ASN A O 1
ATOM 725 N N . ASN A 1 93 ? -6.098 -6.257 36.505 1.00 59.91 93 ASN A N 1
ATOM 726 C CA . ASN A 1 93 ? -6.479 -7.014 37.703 1.00 59.91 93 ASN A CA 1
ATOM 727 C C . ASN A 1 93 ? -5.279 -7.815 38.212 1.00 59.91 93 ASN A C 1
ATOM 729 O O . ASN A 1 93 ? -5.203 -8.010 39.443 1.00 59.91 93 ASN A O 1
#

Secondary structure (DSSP, 8-state):
-HHHHHHHHHHHHHHHHHHTTT----TTT-------SS---PEEEETTEEEEE--EEEETTEEEETTTTHHHHHHHHHHHHHHHHHHHHHHT-

pLDDT: mean 76.34, std 14.64, range [44.84, 96.19]

Radius of gyration: 20.09 Å; Cα contacts (8 Å, |Δi|>4): 49; chains: 1; bounding box: 35×31×66 Å

Foldseek 3Di:
DPVVVVLVVVQVVVQVVQVVVVHGDDPVPDDDDDQDPDQDWDFDDDPNDRDDTDQWDDDPNDIAGSNGCVVVVVVVVVVVVVVVVVCVVVVVD

Mean predicted aligned error: 14.19 Å

Organism: NCBI:txid1093978

Solvent-accessible surface area (backbone atoms only — not comparable to full-atom values): 6001 Å² total; per-residue (Å²): 124,67,74,62,58,54,51,53,51,52,52,51,54,51,37,58,59,30,50,82,70,80,41,87,67,60,69,90,78,56,81,86,82,70,91,56,94,70,69,85,84,61,79,48,71,59,95,91,42,78,78,56,74,73,57,65,47,80,52,95,93,39,79,50,37,72,64,58,62,51,66,61,51,53,53,49,50,54,52,50,51,56,52,48,61,67,44,47,71,67,72,77,106

Nearest PDB structures (foldseek):
  8t8o-assembly1_Q  TM=3.026E-01  e=8.206E+00  Salmonella enterica subsp. enterica serovar Typhimurium

Sequence (93 aa):
MEISDEKTKIVTNSKESSKNFCMEISAENTNIKTNSKESSKKEIKLNVQVHEKVTKFKYLGSIISNQGSKPKMLSRIAQTTAALTKLQPIWNN